Protein AF-A0A1F3STV2-F1 (afdb_monomer)

Structure (mmCIF, N/CA/C/O backbone):
data_AF-A0A1F3STV2-F1
#
_entry.id   AF-A0A1F3STV2-F1
#
loop_
_atom_site.group_PDB
_atom_site.id
_atom_site.type_symbol
_atom_site.label_atom_id
_atom_site.label_alt_id
_atom_site.label_comp_id
_atom_site.label_asym_id
_atom_site.label_entity_id
_atom_site.label_seq_id
_atom_site.pdbx_PDB_ins_code
_atom_site.Cartn_x
_atom_site.Cartn_y
_atom_site.Cartn_z
_atom_site.occupancy
_atom_site.B_iso_or_equiv
_atom_site.auth_seq_id
_atom_site.auth_comp_id
_atom_site.auth_asym_id
_atom_site.auth_atom_id
_atom_site.pdbx_PDB_model_num
ATOM 1 N N . MET A 1 1 ? 56.813 10.603 5.907 1.00 47.03 1 MET A N 1
ATOM 2 C CA . MET A 1 1 ? 55.855 9.682 5.255 1.00 47.03 1 MET A CA 1
ATOM 3 C C . MET A 1 1 ? 54.943 10.511 4.361 1.00 47.03 1 MET A C 1
ATOM 5 O O . MET A 1 1 ? 54.334 11.445 4.859 1.00 47.03 1 MET A O 1
ATOM 9 N N . SER A 1 2 ? 54.935 10.261 3.048 1.00 47.09 2 SER A N 1
ATOM 10 C CA . SER A 1 2 ? 54.176 11.052 2.064 1.00 47.09 2 SER A CA 1
ATOM 11 C C . SER A 1 2 ? 52.710 10.614 2.046 1.00 47.09 2 SER A C 1
ATOM 13 O O . SER A 1 2 ? 52.404 9.467 1.715 1.00 47.09 2 SER A O 1
ATOM 15 N N . THR A 1 3 ? 51.797 11.509 2.415 1.00 59.94 3 THR A N 1
ATOM 16 C CA . THR A 1 3 ? 50.354 11.292 2.307 1.00 59.94 3 THR A CA 1
ATOM 17 C C . THR A 1 3 ? 49.936 11.469 0.846 1.00 59.94 3 THR A C 1
ATOM 19 O O . THR A 1 3 ? 49.732 12.575 0.353 1.00 59.94 3 THR A O 1
ATOM 22 N N . LYS A 1 4 ? 49.839 10.357 0.107 1.00 58.34 4 LYS A N 1
ATOM 23 C CA . LYS A 1 4 ? 49.249 10.347 -1.239 1.00 58.34 4 LYS A CA 1
ATOM 24 C C . LYS A 1 4 ? 47.780 10.778 -1.140 1.00 58.34 4 LYS A C 1
ATOM 26 O O . LYS A 1 4 ? 46.931 9.979 -0.752 1.00 58.34 4 LYS A O 1
ATOM 31 N N . ASN A 1 5 ? 47.487 12.024 -1.509 1.00 63.47 5 ASN A N 1
ATOM 32 C CA . ASN A 1 5 ? 46.123 12.522 -1.687 1.00 63.47 5 ASN A CA 1
ATOM 33 C C . ASN A 1 5 ? 45.417 11.685 -2.764 1.00 63.47 5 ASN A C 1
ATOM 35 O O . ASN A 1 5 ? 45.711 11.805 -3.955 1.00 63.47 5 ASN A O 1
ATOM 39 N N . LYS A 1 6 ? 44.494 10.810 -2.350 1.00 64.25 6 LYS A N 1
ATOM 40 C CA . LYS A 1 6 ? 43.611 10.096 -3.277 1.00 64.25 6 LYS A CA 1
ATOM 41 C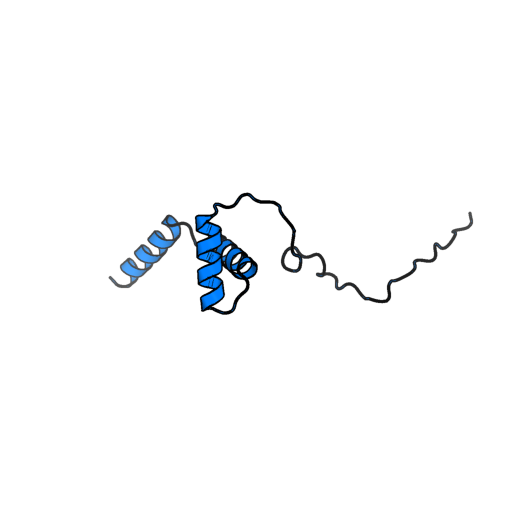 C . LYS A 1 6 ? 42.671 11.129 -3.898 1.00 64.25 6 LYS A C 1
ATOM 43 O O . LYS A 1 6 ? 41.902 11.762 -3.183 1.00 64.25 6 LYS A O 1
ATOM 48 N N . LYS A 1 7 ? 42.738 11.315 -5.220 1.00 61.06 7 LYS A N 1
ATOM 49 C CA . LYS A 1 7 ? 41.759 12.121 -5.961 1.00 61.06 7 LYS A CA 1
ATOM 50 C C . LYS A 1 7 ? 40.392 11.450 -5.829 1.00 61.06 7 LYS A C 1
ATOM 52 O O . LYS A 1 7 ? 40.151 10.421 -6.455 1.00 61.06 7 LYS A O 1
ATOM 57 N N . ILE A 1 8 ? 39.526 12.015 -4.996 1.00 70.81 8 ILE A N 1
ATOM 58 C CA . ILE A 1 8 ? 38.120 11.624 -4.928 1.00 70.81 8 ILE A CA 1
ATOM 59 C C . ILE A 1 8 ? 37.437 12.271 -6.134 1.00 70.81 8 ILE A C 1
ATOM 61 O O . ILE A 1 8 ? 37.425 13.491 -6.275 1.00 70.81 8 ILE A O 1
ATOM 65 N N . SER A 1 9 ? 36.945 11.437 -7.045 1.00 66.06 9 SER A N 1
ATOM 66 C CA . SER A 1 9 ? 36.141 11.862 -8.188 1.00 66.06 9 SER A CA 1
ATOM 67 C C . SER A 1 9 ? 34.693 11.979 -7.732 1.00 66.06 9 SER A C 1
ATOM 69 O O . SER A 1 9 ? 34.028 10.960 -7.552 1.00 66.06 9 SER A O 1
ATOM 71 N N . TYR A 1 10 ? 34.205 13.202 -7.550 1.00 68.00 10 TYR A N 1
ATOM 72 C CA . TYR A 1 10 ? 32.796 13.444 -7.256 1.00 68.00 10 TYR A CA 1
ATOM 73 C C . TYR A 1 10 ? 31.956 13.270 -8.530 1.00 68.00 10 TYR A C 1
ATOM 75 O O . TYR A 1 10 ? 32.356 13.695 -9.617 1.00 68.00 10 TYR A O 1
ATOM 83 N N . GLY A 1 11 ? 30.809 12.598 -8.410 1.00 70.38 11 GLY A N 1
ATOM 84 C CA . GLY A 1 11 ? 29.831 12.497 -9.494 1.00 70.38 11 GLY A CA 1
ATOM 85 C C . GLY A 1 11 ? 29.181 13.854 -9.781 1.00 70.38 11 GLY A C 1
ATOM 86 O O . GLY A 1 11 ? 29.172 14.736 -8.932 1.00 70.38 11 GLY A O 1
ATOM 87 N N . LYS A 1 12 ? 28.605 14.027 -10.976 1.00 70.75 12 LYS A N 1
ATOM 88 C CA . LYS A 1 12 ? 27.935 15.279 -11.395 1.00 70.75 12 LYS A CA 1
ATOM 89 C C . LYS A 1 12 ? 26.622 15.577 -10.651 1.00 70.75 12 LYS A C 1
ATOM 91 O O . LYS A 1 12 ? 25.998 16.593 -10.930 1.00 70.75 12 LYS A O 1
ATOM 96 N N . VAL A 1 13 ? 26.177 14.676 -9.778 1.00 76.94 13 VAL A N 1
ATOM 97 C CA . VAL A 1 13 ? 24.894 14.759 -9.078 1.00 76.94 13 VAL A CA 1
ATOM 98 C C . VAL A 1 13 ? 25.166 14.760 -7.583 1.00 76.94 13 VAL A C 1
ATOM 100 O O . VAL A 1 13 ? 25.773 13.823 -7.064 1.00 76.94 13 VAL A O 1
ATOM 103 N N . GLU A 1 14 ? 24.715 15.814 -6.912 1.00 75.44 14 GLU A N 1
ATOM 104 C CA . GLU A 1 14 ? 24.654 15.869 -5.456 1.00 75.44 14 GLU A CA 1
ATOM 105 C C . GLU A 1 14 ? 23.551 14.917 -4.994 1.00 75.44 14 GLU A C 1
ATOM 107 O O . GLU A 1 14 ? 22.390 15.051 -5.386 1.00 75.44 14 GLU A O 1
ATOM 112 N N . ILE A 1 15 ? 23.931 13.899 -4.226 1.00 72.12 15 ILE A N 1
ATOM 113 C CA . ILE A 1 15 ? 22.977 12.966 -3.634 1.00 72.12 15 ILE A CA 1
ATOM 114 C C . ILE A 1 15 ? 22.484 13.625 -2.341 1.00 72.12 15 ILE A C 1
ATOM 116 O O . ILE A 1 15 ? 23.313 13.853 -1.458 1.00 72.12 15 ILE A O 1
ATOM 120 N N . PRO A 1 16 ? 21.189 13.963 -2.218 1.00 77.62 16 PRO A N 1
ATOM 121 C CA . PRO A 1 16 ? 20.671 14.530 -0.981 1.00 77.62 16 PRO A CA 1
ATOM 122 C C . PRO A 1 16 ? 20.795 13.512 0.163 1.00 77.62 16 PRO A C 1
ATOM 124 O O . PRO A 1 16 ? 20.788 12.301 -0.068 1.00 77.62 16 PRO A O 1
ATOM 127 N N . GLU A 1 17 ? 20.941 13.994 1.399 1.00 71.12 17 GLU A N 1
ATOM 128 C CA . GLU A 1 17 ? 21.220 13.144 2.571 1.00 71.12 17 GLU A CA 1
ATOM 129 C C . GLU A 1 17 ? 20.131 12.081 2.819 1.00 71.12 17 GLU A C 1
ATOM 131 O O . GLU A 1 17 ? 20.424 10.999 3.324 1.00 71.12 17 GLU A O 1
ATOM 136 N N . ASP A 1 18 ? 18.895 12.347 2.389 1.00 75.44 18 ASP A N 1
ATOM 137 C CA . ASP A 1 18 ? 17.716 11.483 2.521 1.00 75.44 18 ASP A CA 1
ATOM 138 C C . ASP A 1 18 ? 17.467 10.571 1.303 1.00 75.44 18 ASP A C 1
ATOM 140 O O . ASP A 1 18 ? 16.468 9.844 1.246 1.00 75.44 18 ASP A O 1
ATOM 144 N N . ALA A 1 19 ? 18.365 10.570 0.311 1.00 70.38 19 ALA A N 1
ATOM 145 C CA . ALA A 1 19 ? 18.202 9.785 -0.916 1.00 70.38 19 ALA A CA 1
ATOM 146 C C . ALA A 1 19 ? 18.056 8.274 -0.660 1.00 70.38 19 ALA A C 1
ATOM 148 O O . ALA A 1 19 ? 17.499 7.552 -1.489 1.00 70.38 19 ALA A O 1
ATOM 149 N N . PHE A 1 20 ? 18.554 7.800 0.483 1.00 74.31 20 PHE A N 1
ATOM 150 C CA . PHE A 1 20 ? 18.528 6.396 0.885 1.00 74.31 20 PHE A CA 1
ATOM 151 C C . PHE A 1 20 ? 17.505 6.090 1.982 1.00 74.31 20 PHE A C 1
ATOM 153 O O . PHE A 1 20 ? 17.465 4.961 2.471 1.00 74.31 20 PHE A O 1
ATOM 160 N N . ASP A 1 21 ? 16.654 7.050 2.356 1.00 83.12 21 ASP A N 1
ATOM 161 C CA . ASP A 1 21 ? 15.597 6.777 3.320 1.00 83.12 21 ASP A CA 1
ATOM 162 C C . ASP A 1 21 ? 14.629 5.704 2.781 1.00 83.12 21 ASP A C 1
ATOM 164 O O . ASP A 1 21 ? 14.174 5.804 1.634 1.00 83.12 21 ASP A O 1
ATOM 168 N N . PRO A 1 22 ? 14.206 4.716 3.600 1.00 78.56 22 PRO A N 1
ATOM 169 C CA . PRO A 1 22 ? 13.290 3.641 3.191 1.00 78.56 22 PRO A CA 1
ATOM 170 C C . PRO A 1 22 ? 11.974 4.123 2.561 1.00 78.56 22 PRO A C 1
ATOM 172 O O . PRO A 1 22 ? 11.305 3.389 1.837 1.00 78.56 22 PRO A O 1
ATOM 175 N N . LYS A 1 23 ? 11.576 5.369 2.842 1.00 76.25 23 LYS A N 1
ATOM 176 C CA . LYS A 1 23 ? 10.367 6.002 2.295 1.00 76.25 23 LYS A CA 1
ATOM 177 C C . LYS A 1 23 ? 10.540 6.469 0.844 1.00 76.25 23 LYS A C 1
ATOM 179 O O . LYS A 1 23 ? 9.539 6.551 0.128 1.00 76.25 23 LYS A O 1
ATOM 184 N N . ASN A 1 24 ? 11.779 6.739 0.433 1.00 76.06 24 ASN A N 1
ATOM 185 C CA . ASN A 1 24 ? 12.157 7.312 -0.859 1.00 76.06 24 ASN A CA 1
ATOM 186 C C . ASN A 1 24 ? 12.664 6.256 -1.855 1.00 76.06 24 ASN A C 1
ATOM 188 O O . ASN A 1 24 ? 12.759 6.526 -3.052 1.00 76.06 24 ASN A O 1
ATOM 192 N N . VAL A 1 25 ? 12.921 5.032 -1.388 1.00 83.81 25 VAL A N 1
ATOM 193 C CA . VAL A 1 25 ? 13.396 3.918 -2.215 1.00 83.81 25 VAL A CA 1
ATOM 194 C C . VAL A 1 25 ? 12.289 2.900 -2.507 1.00 83.81 25 VAL A C 1
ATOM 196 O O . VAL A 1 25 ? 11.323 2.744 -1.759 1.00 83.81 25 VAL A O 1
ATOM 199 N N . LYS A 1 26 ? 12.415 2.197 -3.637 1.00 84.44 26 LYS A N 1
ATOM 200 C CA . LYS A 1 26 ? 11.562 1.058 -4.000 1.00 84.44 26 LYS A CA 1
ATOM 201 C C . LYS A 1 26 ? 12.416 -0.192 -4.076 1.00 84.44 26 LYS A C 1
ATOM 203 O O . LYS A 1 26 ? 13.354 -0.244 -4.866 1.00 84.44 26 LYS A O 1
ATOM 208 N N . GLU A 1 27 ? 12.042 -1.206 -3.314 1.00 86.62 27 GLU A N 1
ATOM 209 C CA . GLU A 1 27 ? 12.698 -2.505 -3.354 1.00 86.62 27 GLU A CA 1
ATOM 210 C C . GLU A 1 27 ? 11.961 -3.455 -4.304 1.00 86.62 27 GLU A C 1
ATOM 212 O O . GLU A 1 27 ? 10.728 -3.514 -4.329 1.00 86.62 27 GLU A O 1
ATOM 217 N N . ARG A 1 28 ? 12.719 -4.183 -5.130 1.00 88.06 28 ARG A N 1
ATOM 218 C CA . ARG A 1 28 ? 12.166 -5.187 -6.040 1.00 88.06 28 ARG A CA 1
ATOM 219 C C . ARG A 1 28 ? 12.194 -6.541 -5.353 1.00 88.06 28 ARG A C 1
ATOM 221 O O . ARG A 1 28 ? 13.238 -7.179 -5.289 1.00 88.06 28 ARG A O 1
ATOM 228 N N . ILE A 1 29 ? 11.031 -6.988 -4.911 1.00 87.56 29 ILE A N 1
ATOM 229 C CA . ILE A 1 29 ? 10.857 -8.305 -4.303 1.00 87.56 29 ILE A CA 1
ATOM 230 C C . ILE A 1 29 ? 10.177 -9.262 -5.281 1.00 87.56 29 ILE A C 1
ATOM 232 O O . ILE A 1 29 ? 9.353 -8.850 -6.102 1.00 87.56 29 ILE A O 1
ATOM 236 N N . THR A 1 30 ? 10.517 -10.545 -5.184 1.00 93.50 30 THR A N 1
ATOM 237 C CA . THR A 1 30 ? 9.753 -11.617 -5.830 1.00 93.50 30 THR A CA 1
ATOM 238 C C . THR A 1 30 ? 8.807 -12.190 -4.789 1.00 93.50 30 THR A C 1
ATOM 240 O O . THR A 1 30 ? 9.258 -12.670 -3.754 1.00 93.50 30 THR A O 1
ATOM 243 N N . ILE A 1 31 ? 7.505 -12.117 -5.050 1.00 89.94 31 ILE A N 1
ATOM 244 C CA . ILE A 1 31 ? 6.462 -12.661 -4.178 1.00 89.94 31 ILE A CA 1
ATOM 245 C C . ILE A 1 31 ? 5.508 -13.512 -5.008 1.00 89.94 31 ILE A C 1
ATOM 247 O O . ILE A 1 31 ? 5.246 -13.198 -6.170 1.00 89.94 31 ILE A O 1
ATOM 251 N N . MET A 1 32 ? 4.988 -14.577 -4.407 1.00 91.69 32 MET A N 1
ATOM 252 C CA . MET A 1 32 ? 3.856 -15.309 -4.966 1.00 91.69 32 MET A CA 1
ATOM 253 C C . MET A 1 32 ? 2.575 -14.608 -4.519 1.00 91.69 32 MET A C 1
ATOM 255 O O . MET A 1 32 ? 2.398 -14.333 -3.335 1.00 91.69 32 MET A O 1
ATOM 259 N N . VAL A 1 33 ? 1.716 -14.276 -5.477 1.00 89.94 33 VAL A N 1
ATOM 260 C CA . VAL A 1 33 ? 0.394 -13.693 -5.239 1.00 89.94 33 VAL A CA 1
ATOM 261 C C . VAL A 1 33 ? -0.591 -14.515 -6.042 1.00 89.94 33 VAL A C 1
ATOM 263 O O . VAL A 1 33 ? -0.310 -14.839 -7.199 1.00 89.94 33 VAL A O 1
ATOM 266 N N . ASP A 1 34 ? -1.725 -14.833 -5.433 1.00 95.19 34 ASP A N 1
ATOM 267 C CA . ASP A 1 34 ? -2.763 -15.607 -6.094 1.00 95.19 34 ASP A CA 1
ATOM 268 C C . ASP A 1 34 ? -3.298 -14.873 -7.333 1.00 95.19 34 ASP A C 1
ATOM 270 O O . ASP A 1 34 ? -3.356 -13.636 -7.404 1.00 95.19 34 ASP A O 1
ATOM 274 N N . GLN A 1 35 ? -3.653 -15.655 -8.352 1.00 93.44 35 GLN A N 1
ATOM 275 C CA . GLN A 1 35 ? -4.058 -15.140 -9.659 1.00 93.44 35 GLN A CA 1
ATOM 276 C C . GLN A 1 35 ? -5.330 -14.283 -9.564 1.00 93.44 35 GLN A C 1
ATOM 278 O O . GLN A 1 35 ? -5.403 -13.211 -10.163 1.00 93.44 35 GLN A O 1
ATOM 283 N N . ASP A 1 36 ? -6.301 -14.718 -8.763 1.00 95.31 36 ASP A N 1
ATOM 284 C CA . ASP A 1 36 ? -7.565 -14.018 -8.521 1.00 95.31 36 ASP A CA 1
ATOM 285 C C . ASP A 1 36 ? -7.350 -12.657 -7.842 1.00 95.31 36 ASP A C 1
ATOM 287 O O . ASP A 1 36 ? -7.960 -11.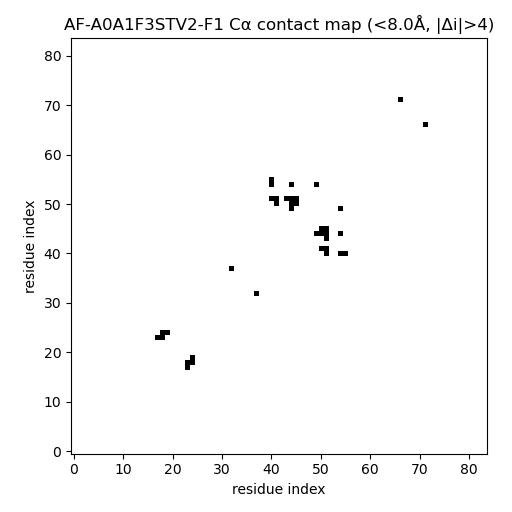653 -8.226 1.00 95.31 36 ASP A O 1
ATOM 291 N N . VAL A 1 37 ? -6.425 -12.591 -6.882 1.00 92.50 37 VAL A N 1
ATOM 292 C CA . VAL A 1 37 ? -6.025 -11.351 -6.218 1.00 92.50 37 VAL A CA 1
ATOM 293 C C . VAL A 1 37 ? -5.413 -10.396 -7.239 1.00 92.50 37 VAL A C 1
ATOM 295 O O . VAL A 1 37 ? -5.812 -9.228 -7.314 1.00 92.50 37 VAL A O 1
ATOM 298 N N . LEU A 1 38 ? -4.474 -10.875 -8.060 1.00 91.81 38 LEU A N 1
ATOM 299 C CA . LEU A 1 38 ? -3.832 -10.051 -9.083 1.00 91.81 38 LEU A CA 1
ATOM 300 C C . LEU A 1 38 ? -4.849 -9.513 -10.098 1.00 91.81 38 LEU A C 1
ATOM 302 O O . LEU A 1 38 ? -4.806 -8.325 -10.435 1.00 91.81 38 LEU A O 1
ATOM 306 N N . ASP A 1 39 ? -5.782 -10.349 -10.545 1.00 93.19 39 ASP A N 1
ATOM 307 C CA . ASP A 1 39 ? -6.829 -9.967 -11.493 1.00 93.19 39 ASP A CA 1
ATOM 308 C C . ASP A 1 39 ? -7.795 -8.945 -10.887 1.00 93.19 39 ASP A C 1
ATOM 310 O O . ASP A 1 39 ? -8.096 -7.921 -11.512 1.00 93.19 39 ASP A O 1
ATOM 314 N N . ALA A 1 40 ? -8.192 -9.120 -9.624 1.00 92.75 40 ALA A N 1
ATOM 315 C CA . ALA A 1 40 ? -8.999 -8.137 -8.909 1.00 92.75 40 ALA A CA 1
ATOM 316 C C . ALA A 1 40 ? -8.307 -6.765 -8.841 1.00 92.75 40 ALA A C 1
ATOM 318 O O . ALA A 1 40 ? -8.945 -5.730 -9.069 1.00 92.75 40 ALA A O 1
ATOM 319 N N . TYR A 1 41 ? -6.998 -6.728 -8.568 1.00 91.81 41 TYR A N 1
ATOM 320 C CA . TYR A 1 41 ? -6.237 -5.477 -8.561 1.00 91.81 41 TYR A CA 1
ATOM 321 C C . TYR A 1 41 ? -6.044 -4.889 -9.962 1.00 91.81 41 TYR A C 1
ATOM 323 O O . TYR A 1 41 ? -6.108 -3.667 -10.098 1.00 91.81 41 TYR A O 1
ATOM 331 N N . ARG A 1 42 ? -5.881 -5.707 -11.011 1.00 90.94 42 ARG A N 1
ATOM 332 C CA . ARG A 1 42 ? -5.852 -5.229 -12.407 1.00 90.94 42 ARG A CA 1
ATOM 333 C C . ARG A 1 42 ? -7.168 -4.560 -12.791 1.00 90.94 42 ARG A C 1
ATOM 335 O O . ARG A 1 42 ? -7.149 -3.442 -13.302 1.00 90.94 42 ARG A O 1
ATOM 342 N N . HIS A 1 43 ? -8.304 -5.189 -12.490 1.00 92.31 43 HIS A N 1
ATOM 343 C CA . HIS A 1 43 ? -9.622 -4.625 -12.784 1.00 92.31 43 HIS A CA 1
ATOM 344 C C . HIS A 1 43 ? -9.896 -3.333 -12.008 1.00 92.31 43 HIS A C 1
ATOM 346 O O . HIS A 1 43 ? -10.414 -2.372 -12.577 1.00 92.31 43 HIS A O 1
ATOM 352 N N . LYS A 1 44 ? -9.531 -3.277 -10.721 1.00 90.12 44 LYS A N 1
ATOM 353 C CA . LYS A 1 44 ? -9.654 -2.050 -9.916 1.00 90.12 44 LYS A CA 1
ATOM 354 C C . LYS A 1 44 ? -8.774 -0.927 -10.465 1.00 90.12 44 LYS A C 1
ATOM 356 O O . LYS A 1 44 ? -9.246 0.194 -10.609 1.00 90.12 44 LYS A O 1
ATOM 361 N N . ALA A 1 45 ? -7.531 -1.237 -10.822 1.00 90.00 45 ALA A N 1
ATOM 362 C CA . ALA A 1 45 ? -6.595 -0.268 -11.376 1.00 90.00 45 ALA A CA 1
ATOM 363 C C . ALA A 1 45 ? -7.069 0.282 -12.733 1.00 90.00 45 ALA A C 1
ATOM 365 O O . ALA A 1 45 ? -7.029 1.492 -12.941 1.00 90.00 45 ALA A O 1
ATOM 366 N N . ALA A 1 46 ? -7.626 -0.572 -13.600 1.00 88.88 46 ALA A N 1
ATOM 367 C CA . ALA A 1 46 ? -8.210 -0.160 -14.878 1.00 88.88 46 ALA A CA 1
ATOM 368 C C . ALA A 1 46 ? -9.375 0.832 -14.715 1.00 88.88 46 ALA A C 1
ATOM 370 O O . ALA A 1 46 ? -9.502 1.760 -15.507 1.00 88.88 46 ALA A O 1
ATOM 371 N N . LYS A 1 47 ? -10.198 0.680 -13.667 1.00 86.94 47 LYS A N 1
ATOM 372 C CA . LYS A 1 47 ? -11.301 1.613 -13.369 1.00 86.94 47 LYS A CA 1
ATOM 373 C C . LYS A 1 47 ? -10.817 2.982 -12.892 1.00 86.94 47 LYS A C 1
ATOM 375 O O . LYS A 1 47 ? -11.479 3.979 -13.147 1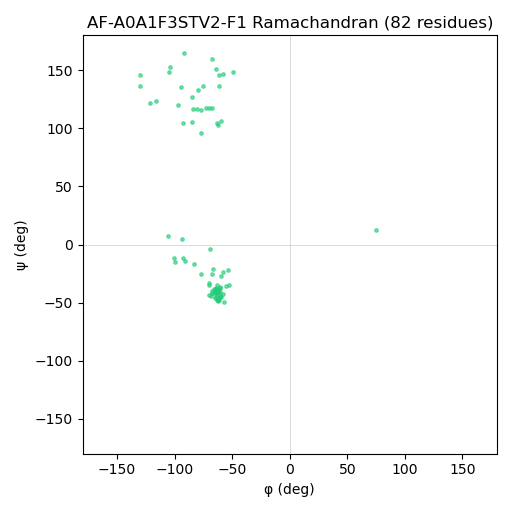.00 86.94 47 LYS A O 1
ATOM 380 N N . THR A 1 48 ? -9.697 3.027 -12.175 1.00 79.94 48 THR A N 1
ATOM 381 C CA . THR A 1 48 ? -9.133 4.266 -11.610 1.00 79.94 48 THR A CA 1
ATOM 382 C C . THR A 1 48 ? -8.108 4.925 -12.543 1.00 79.94 48 THR A C 1
ATOM 384 O O . THR A 1 48 ? -7.728 6.066 -12.315 1.00 79.94 48 THR A O 1
ATOM 387 N N . GLY A 1 49 ? -7.667 4.233 -13.601 1.00 82.19 49 GLY A N 1
ATOM 388 C CA . GLY A 1 49 ? -6.583 4.688 -14.482 1.00 82.19 49 GLY A CA 1
ATOM 389 C C . GLY A 1 49 ? -5.186 4.562 -13.856 1.00 82.19 49 GLY A C 1
ATOM 390 O O . GLY A 1 49 ? -4.217 5.106 -14.381 1.00 82.19 49 GLY A O 1
ATOM 391 N N . ASP A 1 50 ? -5.072 3.839 -12.740 1.00 81.94 50 ASP A N 1
ATOM 392 C CA . ASP A 1 50 ? -3.833 3.656 -11.985 1.00 81.94 50 ASP A CA 1
ATOM 393 C C . ASP A 1 50 ? -3.061 2.403 -12.442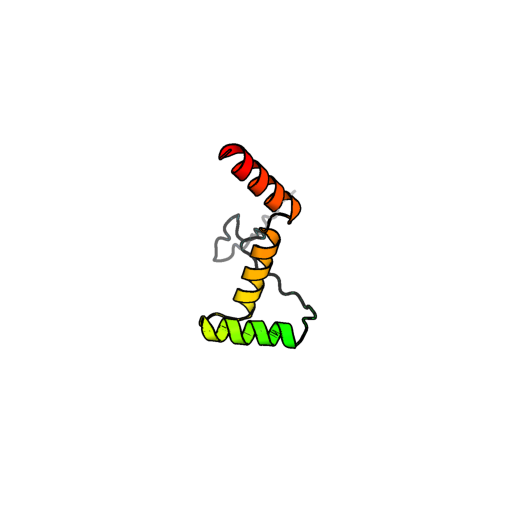 1.00 81.94 50 ASP A C 1
ATOM 395 O O . ASP A 1 50 ? -3.593 1.498 -13.084 1.00 81.94 50 ASP A O 1
ATOM 399 N N . LYS A 1 51 ? -1.782 2.295 -12.056 1.00 88.75 51 LYS A N 1
ATOM 400 C CA . LYS A 1 51 ? -1.005 1.050 -12.205 1.00 88.75 51 LYS A CA 1
ATOM 401 C C . LYS A 1 51 ? 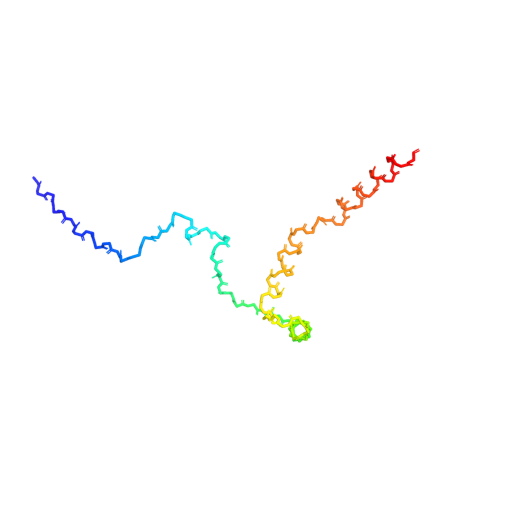-1.363 0.075 -11.083 1.00 88.75 51 LYS A C 1
ATOM 403 O O . LYS A 1 51 ? -1.304 0.442 -9.910 1.00 88.75 51 LYS A O 1
ATOM 408 N N . TYR A 1 52 ? -1.620 -1.192 -11.416 1.00 88.62 52 TYR A N 1
ATOM 409 C CA . TYR A 1 52 ? -1.960 -2.229 -10.427 1.00 88.62 52 TYR A CA 1
ATOM 410 C C . TYR A 1 52 ? -0.903 -2.368 -9.314 1.00 88.62 52 TYR A C 1
ATOM 412 O O . TYR A 1 52 ? -1.259 -2.529 -8.153 1.00 88.62 52 TYR A O 1
ATOM 420 N N . GLN A 1 53 ? 0.388 -2.207 -9.630 1.00 86.06 53 GLN A N 1
ATOM 421 C CA . GLN A 1 53 ? 1.468 -2.223 -8.630 1.00 86.06 53 GLN A CA 1
ATOM 422 C C . GLN A 1 53 ? 1.361 -1.067 -7.625 1.00 86.06 53 GLN A C 1
ATOM 424 O O . GLN A 1 53 ? 1.564 -1.261 -6.428 1.00 86.06 53 GLN A O 1
ATOM 429 N N . SER A 1 54 ? 1.023 0.140 -8.094 1.00 89.06 54 SER A N 1
ATOM 430 C CA . SER A 1 54 ? 0.810 1.298 -7.218 1.00 89.06 54 SER A CA 1
ATOM 431 C C . SER A 1 54 ? -0.386 1.073 -6.300 1.00 89.06 54 SER A C 1
ATOM 433 O O . SER A 1 54 ? -0.328 1.415 -5.120 1.00 89.06 54 SER A O 1
ATOM 435 N N . LEU A 1 55 ? -1.446 0.459 -6.833 1.00 89.94 55 LEU A N 1
ATOM 436 C CA . LEU A 1 55 ? -2.645 0.129 -6.073 1.00 89.94 55 LEU A CA 1
ATOM 437 C C . LEU A 1 55 ? -2.348 -0.897 -4.973 1.00 89.94 55 LEU A C 1
ATOM 439 O O . LEU A 1 55 ? -2.720 -0.663 -3.827 1.00 89.94 55 LEU A O 1
ATOM 443 N N . ILE A 1 56 ? -1.617 -1.967 -5.297 1.00 90.31 56 ILE A N 1
ATOM 444 C CA . ILE A 1 56 ? -1.173 -2.974 -4.322 1.00 90.31 56 ILE A CA 1
ATOM 445 C C . ILE A 1 56 ? -0.356 -2.310 -3.208 1.00 90.31 56 ILE A C 1
ATOM 447 O O . ILE A 1 56 ? -0.676 -2.470 -2.033 1.00 90.31 56 ILE A O 1
ATOM 451 N N . ASN A 1 57 ? 0.638 -1.487 -3.554 1.00 89.25 57 ASN A N 1
ATOM 452 C CA . ASN A 1 57 ? 1.460 -0.795 -2.559 1.00 89.25 57 ASN A CA 1
ATOM 453 C C . ASN A 1 57 ? 0.645 0.148 -1.665 1.00 89.25 57 ASN A C 1
ATOM 455 O O . ASN A 1 57 ? 0.904 0.236 -0.465 1.00 89.25 57 ASN A O 1
ATOM 459 N N . ARG A 1 58 ? -0.343 0.858 -2.225 1.00 89.06 58 ARG A N 1
ATOM 460 C CA . ARG A 1 58 ? -1.257 1.694 -1.437 1.00 89.06 58 ARG A CA 1
ATOM 461 C C . ARG A 1 58 ? -2.053 0.842 -0.454 1.00 89.06 58 ARG A C 1
ATOM 463 O O . ARG A 1 58 ? -2.096 1.183 0.722 1.00 89.06 58 ARG A O 1
ATOM 470 N N . THR A 1 59 ? -2.622 -0.272 -0.907 1.00 90.25 59 THR A N 1
ATOM 471 C CA . THR A 1 59 ? -3.405 -1.154 -0.038 1.00 90.25 59 THR A CA 1
ATOM 472 C C . THR A 1 59 ? -2.556 -1.784 1.065 1.00 90.25 59 THR A C 1
ATOM 474 O O . THR A 1 59 ? -3.005 -1.815 2.205 1.00 90.25 59 THR A O 1
ATOM 477 N N . LEU A 1 60 ? -1.313 -2.184 0.779 1.00 89.38 60 LEU A N 1
ATOM 478 C CA . LEU A 1 60 ? -0.374 -2.667 1.801 1.00 89.38 60 LEU A CA 1
ATOM 479 C C . LEU A 1 60 ? -0.028 -1.577 2.830 1.00 89.38 60 LEU A C 1
ATOM 481 O O . LEU A 1 60 ? 0.034 -1.831 4.029 1.00 89.38 60 LEU A O 1
ATOM 485 N N . ARG A 1 61 ? 0.154 -0.324 2.395 1.00 87.75 61 ARG A N 1
ATOM 486 C CA . ARG A 1 61 ? 0.357 0.802 3.325 1.00 87.75 61 ARG A CA 1
ATOM 487 C C . ARG A 1 61 ? -0.880 1.072 4.175 1.00 87.75 61 ARG A C 1
ATOM 489 O O . ARG A 1 61 ? -0.751 1.422 5.341 1.00 87.75 61 ARG A O 1
ATOM 496 N N . GLU A 1 62 ? -2.069 0.953 3.595 1.00 8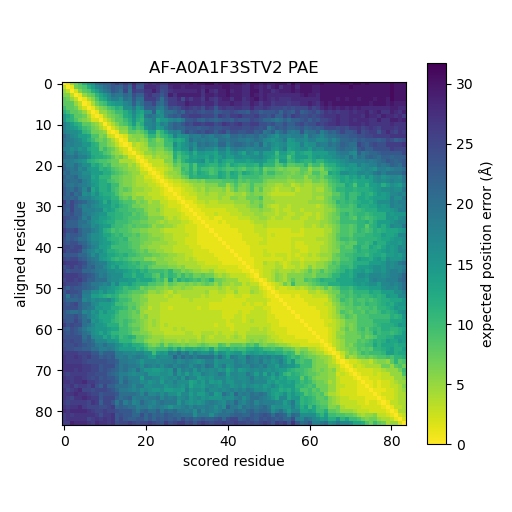8.06 62 GLU A N 1
ATOM 497 C CA . GLU A 1 62 ? -3.327 1.112 4.321 1.00 88.06 62 GLU A CA 1
ATOM 498 C C . GLU A 1 62 ? -3.546 -0.013 5.327 1.00 88.06 62 GLU A C 1
ATOM 500 O O . GLU A 1 62 ? -3.992 0.275 6.431 1.00 88.06 62 GLU A O 1
ATOM 505 N N . SER A 1 63 ? -3.211 -1.262 4.994 1.00 87.50 63 SER A N 1
ATOM 506 C CA . SER A 1 63 ? -3.331 -2.374 5.940 1.00 87.50 63 SER A CA 1
ATOM 507 C C . SER A 1 63 ? -2.409 -2.195 7.141 1.00 87.50 63 SER A C 1
ATOM 509 O O . SER A 1 63 ? -2.844 -2.450 8.253 1.00 87.50 63 SER A O 1
ATOM 511 N N . LEU A 1 64 ? -1.198 -1.662 6.945 1.00 84.44 64 LEU A N 1
ATOM 512 C CA . LEU A 1 64 ? -0.285 -1.325 8.047 1.00 84.44 64 LEU A CA 1
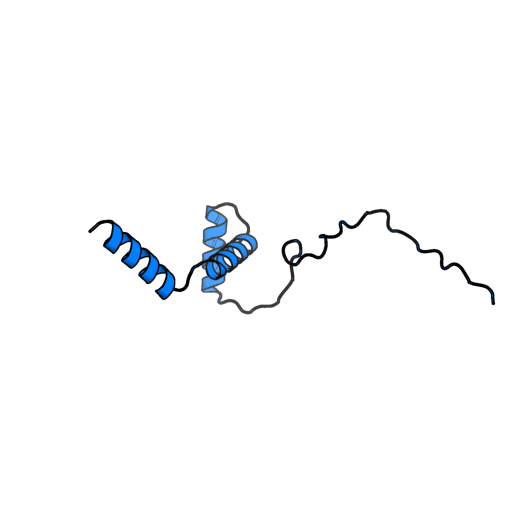ATOM 513 C C . LEU A 1 64 ? -0.779 -0.162 8.923 1.00 84.44 64 LEU A C 1
ATOM 515 O O . LEU A 1 64 ? -0.371 -0.039 10.070 1.00 84.44 64 LEU A O 1
ATOM 519 N N . LYS A 1 65 ? -1.616 0.727 8.376 1.00 82.31 65 LYS A N 1
ATOM 520 C CA . LYS A 1 65 ? -2.184 1.875 9.102 1.00 82.31 65 LYS A CA 1
ATOM 521 C C . LYS A 1 65 ? -3.518 1.570 9.767 1.00 82.31 65 LYS A C 1
ATOM 523 O O . LYS A 1 65 ? -4.007 2.410 10.519 1.00 82.31 65 LYS A O 1
ATOM 528 N N . ARG A 1 66 ? -4.167 0.456 9.420 1.00 75.31 66 ARG A N 1
ATOM 529 C CA . ARG A 1 66 ? -5.450 0.091 10.013 1.00 75.31 66 ARG A CA 1
ATOM 530 C C . ARG A 1 66 ? -5.171 -0.357 11.447 1.00 75.31 66 ARG A C 1
ATOM 532 O O . ARG A 1 66 ? -4.459 -1.342 11.603 1.00 75.31 66 ARG A O 1
ATOM 539 N N . PRO A 1 67 ? -5.709 0.355 12.456 1.00 71.12 67 PRO A N 1
ATOM 540 C CA . PRO A 1 67 ? -5.612 -0.111 13.826 1.00 71.12 67 PRO A CA 1
ATOM 541 C C . PRO A 1 67 ? -6.257 -1.491 13.916 1.00 71.12 67 PRO A C 1
ATOM 543 O O . PRO A 1 67 ? -7.226 -1.768 13.185 1.00 71.12 67 PRO A O 1
ATOM 546 N N . GLU A 1 68 ? -5.704 -2.332 14.786 1.00 75.25 68 GLU A N 1
ATOM 547 C CA . GLU A 1 68 ? -6.263 -3.648 15.081 1.00 75.25 68 GLU A CA 1
ATOM 548 C C . GLU A 1 68 ? -7.758 -3.508 15.388 1.00 75.25 68 GLU A C 1
ATOM 550 O O . GLU A 1 68 ? -8.235 -2.466 15.862 1.00 75.25 68 GLU A O 1
ATOM 555 N N . LEU A 1 69 ? -8.538 -4.538 15.056 1.00 69.56 69 LEU A N 1
ATOM 556 C CA . LEU A 1 69 ? -9.996 -4.489 15.230 1.00 69.56 69 LEU A CA 1
ATOM 557 C C . LEU A 1 69 ? -10.377 -4.099 16.666 1.00 69.56 69 LEU A C 1
ATOM 559 O O . LEU A 1 69 ? -11.325 -3.344 16.865 1.00 69.56 69 LEU A O 1
ATOM 563 N N . GLU A 1 70 ? -9.580 -4.543 17.629 1.00 71.06 70 GLU A N 1
ATOM 564 C CA . GLU A 1 70 ? -9.705 -4.263 19.057 1.00 71.06 70 GLU A CA 1
ATOM 565 C C . GLU A 1 70 ? -9.541 -2.768 19.376 1.00 71.06 70 GLU A C 1
ATOM 567 O O . GLU A 1 70 ? -10.411 -2.173 20.012 1.00 71.06 70 GLU A O 1
ATOM 572 N N . GLU A 1 71 ? -8.510 -2.112 18.838 1.00 75.81 71 GLU A N 1
ATOM 573 C CA . GLU A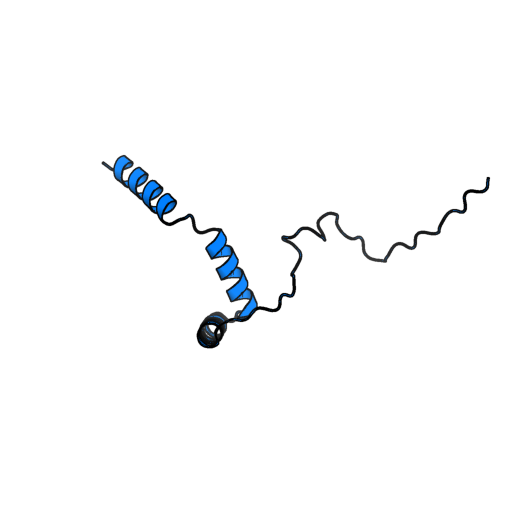 1 71 ? -8.288 -0.670 19.014 1.00 75.81 71 GLU A CA 1
ATOM 574 C C . GLU A 1 71 ? -9.422 0.160 18.391 1.00 75.81 71 GLU A C 1
ATOM 576 O O . GLU A 1 71 ? -9.833 1.202 18.912 1.00 75.81 71 GLU A O 1
ATOM 581 N N . ARG A 1 72 ? -9.975 -0.308 17.265 1.00 77.56 72 ARG A N 1
ATOM 582 C CA . ARG A 1 72 ? -11.122 0.343 16.614 1.00 77.56 72 ARG A CA 1
ATOM 583 C C . ARG A 1 72 ? -12.383 0.236 17.459 1.00 77.56 72 ARG A C 1
ATOM 585 O O . ARG A 1 72 ? -13.121 1.220 17.543 1.00 77.56 72 ARG A O 1
ATOM 592 N N . VAL A 1 73 ? -12.633 -0.929 18.054 1.00 81.81 73 VAL A N 1
ATOM 593 C CA . VAL A 1 73 ? -13.777 -1.159 18.946 1.00 81.81 73 VAL A CA 1
ATOM 594 C C . VAL A 1 73 ? -13.646 -0.291 20.194 1.00 81.81 73 VAL A C 1
ATOM 596 O O . VAL A 1 73 ? -14.586 0.433 20.512 1.00 81.81 73 VAL A O 1
ATOM 599 N N . GLU A 1 74 ? -12.468 -0.229 20.814 1.00 81.62 74 GLU A N 1
ATOM 600 C CA . GLU A 1 74 ? -12.245 0.589 22.011 1.00 81.62 74 GLU A CA 1
ATOM 601 C C . GLU A 1 74 ? -12.495 2.090 21.751 1.00 81.62 74 GLU A C 1
ATOM 603 O O . GLU A 1 74 ? -13.114 2.794 22.556 1.00 81.62 74 GLU A O 1
ATOM 608 N N . VAL A 1 75 ? -12.065 2.611 20.594 1.00 82.38 75 VAL A N 1
ATOM 609 C CA . VAL A 1 75 ? -12.342 4.005 20.200 1.00 82.38 75 VAL A CA 1
ATOM 610 C C . VAL A 1 75 ? -13.841 4.247 20.001 1.00 82.38 75 VAL A C 1
ATOM 612 O O . VAL A 1 75 ? -14.342 5.320 20.355 1.00 82.38 75 VAL A O 1
ATOM 615 N N . LEU A 1 76 ? -14.563 3.283 19.428 1.00 85.19 76 LEU A N 1
ATOM 616 C CA . LEU A 1 76 ? -16.010 3.382 19.232 1.00 85.19 76 LEU A CA 1
ATOM 617 C C . LEU A 1 76 ? -16.758 3.330 20.568 1.00 85.19 76 LEU A C 1
ATOM 619 O O . LEU A 1 76 ? -17.617 4.179 20.799 1.00 85.19 76 LEU A O 1
ATOM 623 N N . GLU A 1 77 ? -16.383 2.429 21.475 1.00 85.56 77 GLU A N 1
ATOM 624 C CA . GLU A 1 77 ? -16.947 2.343 22.826 1.00 85.56 77 GLU A CA 1
ATOM 625 C C . GLU A 1 77 ? -16.731 3.640 23.613 1.00 85.56 77 GLU A C 1
ATOM 627 O O . GLU A 1 77 ? -17.673 4.181 24.197 1.00 85.56 77 GLU A O 1
ATOM 632 N N . LYS A 1 78 ? -15.522 4.217 23.560 1.00 86.12 78 LYS A N 1
ATOM 633 C CA . LYS A 1 78 ? -15.227 5.522 24.179 1.00 86.12 78 LYS A CA 1
ATOM 634 C C . LYS A 1 78 ? -16.081 6.6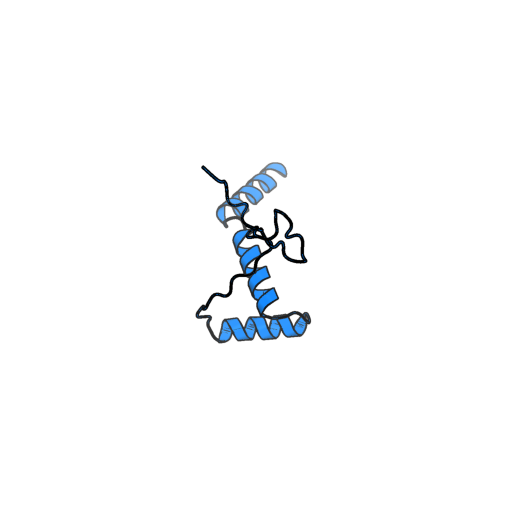51 23.601 1.00 86.12 78 LYS A C 1
ATOM 636 O O . LYS A 1 78 ? -16.479 7.548 24.342 1.00 86.12 78 LYS A O 1
ATOM 641 N N . LYS A 1 79 ? -16.362 6.633 22.293 1.00 86.06 79 LYS A N 1
ATOM 642 C CA . LYS A 1 79 ? -17.233 7.629 21.646 1.00 86.06 79 LYS A CA 1
ATOM 643 C C . LYS A 1 79 ? -18.694 7.455 22.050 1.00 86.06 79 LYS A C 1
ATOM 645 O O . LYS A 1 79 ? -19.328 8.453 22.373 1.00 86.06 79 LYS A O 1
ATOM 650 N N . ILE A 1 80 ? -19.199 6.222 22.086 1.00 87.88 80 ILE A N 1
ATOM 651 C CA . ILE A 1 80 ? -20.567 5.911 22.531 1.00 87.88 80 ILE A CA 1
ATOM 652 C C . ILE A 1 80 ? -20.760 6.351 23.986 1.00 87.88 80 ILE A C 1
ATOM 654 O O . ILE A 1 80 ? -21.724 7.042 24.296 1.00 87.88 80 ILE A O 1
ATOM 658 N N . LYS A 1 81 ? -19.795 6.056 24.863 1.00 82.19 81 LYS A N 1
ATOM 659 C CA . LYS A 1 81 ? -19.834 6.450 26.279 1.00 82.19 81 LYS A CA 1
ATOM 660 C C . LYS A 1 81 ? -19.750 7.965 26.510 1.00 82.19 81 LYS A C 1
ATOM 662 O O . LYS A 1 81 ? -20.138 8.429 27.569 1.00 82.19 81 LYS A O 1
ATOM 667 N N . LYS A 1 82 ? -19.231 8.734 25.545 1.00 77.62 82 LYS A N 1
ATOM 668 C CA . LYS A 1 82 ? -19.190 10.209 25.584 1.00 77.62 82 LYS A CA 1
ATOM 669 C C . LYS A 1 82 ? -20.492 10.874 25.125 1.00 77.62 82 LYS A C 1
ATOM 671 O O . LYS A 1 82 ? -20.642 12.076 25.320 1.00 77.62 82 LYS A O 1
ATOM 676 N N . LEU A 1 83 ? -21.350 10.126 24.433 1.00 70.00 83 LEU A N 1
ATOM 677 C CA . LEU A 1 83 ? -22.634 10.581 23.892 1.00 70.00 83 LEU A CA 1
ATOM 678 C C . LEU A 1 83 ? -23.822 10.175 24.780 1.00 70.00 83 LEU A C 1
ATOM 680 O O . LEU A 1 83 ? -24.914 10.705 24.589 1.00 70.00 83 LEU A O 1
ATOM 684 N N . SER A 1 84 ? -23.599 9.236 25.705 1.00 57.47 84 SER A N 1
ATOM 685 C CA . SER A 1 84 ? -24.503 8.886 26.804 1.00 57.47 84 SER A CA 1
ATOM 686 C C . SER A 1 84 ? -24.226 9.739 28.034 1.00 57.47 84 SER A C 1
ATOM 688 O O . SER A 1 84 ? -25.167 9.817 28.853 1.00 57.47 84 SER A O 1
#

Foldseek 3Di:
DDDPPDPDDDDPDDQPPCCPPPVNDDDDDDDDDDPVVLVVLVVVCVVVVHDSVVVVVVVVVVVVVDPDPVVVVVVVVVVVVVVD

Sequence (84 aa):
MSTKNKKISYGKVEIPEDAFDPKNVKERITIMVDQDVLDAYRHKAAKTGDKYQSLINRTLRESLKRPELEERVEVLEKKIKKLS

Radius of gyration: 23.86 Å; Cα contacts (8 Å, |Δi|>4): 19; chains: 1; bounding box: 80×32×42 Å

pLDDT: mean 80.71, std 10.8, range [47.03, 95.31]

Mean predicted aligned error: 12.66 Å

Secondary structure (DSSP, 8-state):
-----------SSPPPTTTT-TTT----------HHHHHHHHHHHHHHT--HHHHHHHHHHHHHHSPPHHHHHHHHHHHHHHH-

Solvent-accessible surface area (backbone atoms only — not comparable to full-atom values): 5558 Å² total; per-residue (Å²): 136,84,82,79,80,76,85,80,82,77,69,100,64,88,76,59,93,62,65,78,37,80,88,72,53,84,83,92,77,91,78,92,72,58,67,68,60,52,49,52,40,42,55,53,16,65,75,71,75,50,57,38,70,61,51,52,53,49,51,56,55,47,58,75,66,51,68,53,74,65,60,51,48,54,55,48,52,56,50,54,64,73,75,106